Protein AF-A0A4Y2TU81-F1 (afdb_monomer_lite)

Organism: Araneus ventricosus (NCBI:txid182803)

Sequence (99 aa):
MWIILLPLFMFAEVVTGEIDCNNPIFQECKHPKLFLEIPREMEVFKAQCPELSPFIQCVRDYDMKCLDEDYRLFQEPEKYADFIAVLDEICDRRSPFHT

Foldseek 3Di:
DDDPPDPPPPPPPPPPDPQDLVDDLCVRAVDFCCVVDPDPDLVVVLVRLVRVLSRLVSLLVNCVPRHDLVPRPHSDSVVSVVVSVVSVLSNPCPHPVND

Secondary structure (DSSP, 8-state):
----------------PPP-TTS-HHHHTT--GGGTS--SSHHHHHHHHHHHHHHHHHHHHHHHHHS-GGGSS-SSTHHHHHHHHHHHHHH-TTSGGG-

Radius of gyration: 17.13 Å; chains: 1; bounding box: 55×37×32 Å

pLDDT: mean 80.98, std 16.41, range [37.78, 95.06]

Structure (mmCIF, N/CA/C/O backbone):
data_AF-A0A4Y2TU81-F1
#
_entry.id   AF-A0A4Y2TU81-F1
#
loop_
_atom_site.group_PDB
_atom_site.id
_atom_site.type_symbol
_atom_site.label_atom_id
_atom_site.label_alt_id
_atom_site.label_comp_id
_atom_site.label_asym_id
_atom_site.label_entity_id
_atom_site.label_seq_id
_atom_site.pdbx_PDB_ins_code
_atom_site.Cartn_x
_atom_site.Cartn_y
_atom_site.Cartn_z
_atom_site.occupancy
_atom_site.B_iso_or_equiv
_atom_site.auth_seq_id
_atom_site.auth_comp_id
_atom_site.auth_asym_id
_atom_site.auth_atom_id
_atom_site.pdbx_PDB_model_num
ATOM 1 N N . MET A 1 1 ? 42.627 23.142 11.444 1.00 42.50 1 MET A N 1
ATOM 2 C CA . MET A 1 1 ? 41.646 23.355 10.361 1.00 42.50 1 MET A CA 1
ATOM 3 C C . MET A 1 1 ? 40.512 22.372 10.607 1.00 42.50 1 MET A C 1
ATOM 5 O O . MET A 1 1 ? 40.734 21.180 10.462 1.00 42.50 1 MET A O 1
ATOM 9 N N . TRP A 1 2 ? 39.384 22.838 11.144 1.00 45.53 2 TRP A N 1
ATOM 10 C CA . TRP A 1 2 ? 38.256 21.981 11.527 1.00 45.53 2 TRP A CA 1
ATOM 11 C C . TRP A 1 2 ? 37.288 21.908 10.348 1.00 45.53 2 TRP A C 1
ATOM 13 O O . TRP A 1 2 ? 36.648 22.902 10.017 1.00 45.53 2 TRP A O 1
ATOM 23 N N . ILE A 1 3 ? 37.240 20.762 9.672 1.00 58.28 3 ILE A N 1
ATOM 24 C CA . ILE A 1 3 ? 36.275 20.517 8.599 1.00 58.28 3 ILE A CA 1
ATOM 25 C C . ILE A 1 3 ? 34.986 20.061 9.280 1.00 58.28 3 ILE A C 1
ATOM 27 O O . ILE A 1 3 ? 34.917 18.960 9.821 1.00 58.28 3 ILE A O 1
ATOM 31 N N . ILE A 1 4 ? 33.990 20.944 9.305 1.00 55.69 4 ILE A N 1
ATOM 32 C CA . ILE A 1 4 ? 32.643 20.627 9.773 1.00 55.69 4 ILE A CA 1
ATOM 33 C C . ILE A 1 4 ? 32.005 19.734 8.702 1.00 55.69 4 ILE A C 1
ATOM 35 O O . ILE A 1 4 ? 31.656 20.202 7.621 1.00 55.69 4 ILE A O 1
ATOM 39 N N . LEU A 1 5 ? 31.896 18.436 8.990 1.00 59.59 5 LEU A N 1
ATOM 40 C CA . LEU A 1 5 ? 31.089 17.499 8.211 1.00 59.59 5 LEU A CA 1
ATOM 41 C C . LEU A 1 5 ? 29.612 17.813 8.479 1.00 59.59 5 LEU A C 1
ATOM 43 O O . LEU A 1 5 ? 29.063 17.425 9.506 1.00 59.59 5 LEU A O 1
ATOM 47 N N . LEU A 1 6 ? 28.985 18.560 7.571 1.00 54.03 6 LEU A N 1
ATOM 48 C CA . LEU A 1 6 ? 27.532 18.722 7.523 1.00 54.03 6 LEU A CA 1
ATOM 49 C C . LEU A 1 6 ? 26.907 17.372 7.136 1.00 54.03 6 LEU A C 1
ATOM 51 O O . LEU A 1 6 ? 27.197 16.881 6.041 1.00 54.03 6 LEU A O 1
ATOM 55 N N . PRO A 1 7 ? 26.052 16.758 7.973 1.00 62.16 7 PRO A N 1
ATOM 56 C CA . PRO A 1 7 ? 25.283 15.609 7.541 1.00 62.16 7 PRO A CA 1
ATOM 57 C C . PRO A 1 7 ? 24.231 16.128 6.564 1.00 62.16 7 PRO A C 1
ATOM 59 O O . PRO A 1 7 ? 23.383 16.946 6.924 1.00 62.16 7 PRO A O 1
ATOM 62 N N . LEU A 1 8 ? 24.299 15.665 5.318 1.00 52.75 8 LEU A N 1
ATOM 63 C CA . LEU A 1 8 ? 23.191 15.753 4.376 1.00 52.75 8 LEU A CA 1
ATOM 64 C C . LEU A 1 8 ? 22.069 14.864 4.919 1.00 52.75 8 LEU A C 1
ATOM 66 O O . LEU A 1 8 ? 21.946 13.700 4.546 1.00 52.75 8 LEU A O 1
ATOM 70 N N . PHE A 1 9 ? 21.271 15.399 5.839 1.00 53.38 9 PHE A N 1
ATOM 71 C CA . PHE A 1 9 ? 19.960 14.844 6.122 1.00 53.38 9 PHE A CA 1
ATOM 72 C C . PHE A 1 9 ? 19.126 15.062 4.858 1.00 53.38 9 PHE A C 1
ATOM 74 O O . PHE A 1 9 ? 18.553 16.129 4.649 1.00 53.38 9 PHE A O 1
ATOM 81 N N . MET A 1 10 ? 19.121 14.067 3.966 1.00 46.59 10 MET A N 1
ATOM 82 C CA . MET A 1 10 ? 18.040 13.929 3.002 1.00 46.59 10 MET A CA 1
ATOM 83 C C . MET A 1 10 ? 16.784 13.685 3.828 1.00 46.59 10 MET A C 1
ATOM 85 O O . MET A 1 10 ? 16.543 12.578 4.303 1.00 46.59 10 MET A O 1
ATOM 89 N N . PHE A 1 11 ? 16.022 14.749 4.057 1.00 44.69 11 PHE A N 1
ATOM 90 C CA . PHE A 1 11 ? 14.641 14.622 4.468 1.00 44.69 11 PHE A CA 1
ATOM 91 C C . PHE A 1 11 ? 13.943 13.919 3.307 1.00 44.69 11 PHE A C 1
ATOM 93 O O . PHE A 1 11 ? 13.647 14.535 2.286 1.00 44.69 11 PHE A O 1
ATOM 100 N N . ALA A 1 12 ? 13.749 12.604 3.425 1.00 45.25 12 ALA A N 1
ATOM 101 C CA . ALA A 1 12 ? 12.632 11.990 2.739 1.00 45.25 12 ALA A CA 1
ATOM 102 C C . ALA A 1 12 ? 11.417 12.795 3.206 1.00 45.25 12 ALA A C 1
ATOM 104 O O . ALA A 1 12 ? 11.152 12.847 4.409 1.00 45.25 12 ALA A O 1
ATOM 105 N N . GLU A 1 13 ? 10.772 13.520 2.294 1.00 37.78 13 GLU A N 1
ATOM 106 C CA . GLU A 1 13 ? 9.460 14.103 2.545 1.00 37.78 13 GLU A CA 1
ATOM 107 C C . GLU A 1 13 ? 8.531 12.934 2.856 1.00 37.78 13 GLU A C 1
ATOM 109 O O . GLU A 1 13 ? 7.931 12.318 1.979 1.00 37.78 13 GLU A O 1
ATOM 114 N N . VAL A 1 14 ? 8.474 12.568 4.131 1.00 42.53 14 VAL A N 1
ATOM 115 C CA . VAL A 1 14 ? 7.398 11.766 4.668 1.00 42.53 14 VAL A CA 1
ATOM 116 C C . VAL A 1 14 ? 6.195 12.689 4.572 1.00 42.53 14 VAL A C 1
ATOM 118 O O . VAL A 1 14 ? 5.987 13.559 5.416 1.00 42.53 14 VAL A O 1
ATOM 121 N N . VAL A 1 15 ? 5.454 12.567 3.472 1.00 46.38 15 VAL A N 1
ATOM 122 C CA . VAL A 1 15 ? 4.133 13.170 3.315 1.00 46.38 15 VAL A CA 1
ATOM 123 C C . VAL A 1 15 ? 3.205 12.425 4.274 1.00 46.38 15 VAL A C 1
ATOM 125 O O . VAL A 1 15 ? 2.376 11.626 3.867 1.00 46.38 15 VAL A O 1
ATOM 128 N N . THR A 1 16 ? 3.370 12.633 5.578 1.00 51.62 16 THR A N 1
ATOM 129 C CA . THR A 1 16 ? 2.345 12.299 6.566 1.00 51.62 16 THR A CA 1
ATOM 130 C C . THR A 1 16 ? 1.402 13.485 6.626 1.00 51.62 16 THR A C 1
ATOM 132 O O . THR A 1 16 ? 1.423 14.270 7.575 1.00 51.62 16 THR A O 1
ATOM 135 N N . GLY A 1 17 ? 0.601 13.647 5.570 1.00 64.31 17 GLY A N 1
ATOM 136 C CA . GLY A 1 17 ? -0.724 14.216 5.774 1.00 64.31 17 GLY A CA 1
ATOM 137 C C . GLY A 1 17 ? -1.451 13.334 6.789 1.00 64.31 17 GLY A C 1
ATOM 138 O O . GLY A 1 17 ? -1.223 12.124 6.846 1.00 64.31 17 GLY A O 1
ATOM 139 N N . GLU A 1 18 ? -2.243 13.932 7.667 1.00 85.31 18 GLU A N 1
ATOM 140 C CA . GLU A 1 18 ? -3.052 13.147 8.589 1.00 85.31 18 GLU A CA 1
ATOM 141 C C . GLU A 1 18 ? -4.063 12.311 7.791 1.00 85.31 18 GLU A C 1
ATOM 143 O O . GLU A 1 18 ? -4.829 12.882 7.024 1.00 85.31 18 GLU A O 1
ATOM 148 N N . ILE A 1 19 ? -4.072 10.985 7.990 1.00 91.69 19 ILE A N 1
ATOM 149 C CA . ILE A 1 19 ? -5.001 10.086 7.286 1.00 91.69 19 ILE A CA 1
ATOM 150 C C . ILE A 1 19 ? -6.457 10.475 7.560 1.00 91.69 19 ILE A C 1
ATOM 152 O O . ILE A 1 19 ? -6.868 10.493 8.729 1.00 91.69 19 ILE A O 1
ATOM 156 N N . ASP A 1 20 ? -7.230 10.709 6.498 1.00 92.75 20 ASP A N 1
ATOM 157 C CA . ASP A 1 20 ? -8.679 10.932 6.557 1.00 92.75 20 ASP A CA 1
ATOM 158 C C . ASP A 1 20 ? -9.462 9.641 6.261 1.00 92.75 20 ASP A C 1
ATOM 160 O O . ASP A 1 20 ? -9.530 9.158 5.131 1.00 92.75 20 ASP A O 1
ATOM 164 N N . CYS A 1 21 ? -10.120 9.099 7.288 1.00 94.19 21 CYS A N 1
ATOM 165 C CA . CYS A 1 21 ? -10.909 7.869 7.181 1.00 94.19 21 CYS A CA 1
ATOM 166 C C . CYS A 1 21 ? -12.211 8.021 6.376 1.00 94.19 21 CYS A C 1
ATOM 168 O O . CYS A 1 21 ? -12.876 7.023 6.104 1.00 94.19 21 CYS A O 1
ATOM 170 N N . ASN A 1 22 ? -12.597 9.243 5.998 1.00 94.19 22 ASN A N 1
ATOM 171 C CA . ASN A 1 22 ? -13.748 9.471 5.122 1.00 94.19 22 ASN A CA 1
ATOM 172 C C . ASN A 1 22 ? -13.384 9.344 3.638 1.00 94.19 22 ASN A C 1
ATOM 174 O O . ASN A 1 22 ? -14.278 9.204 2.799 1.00 94.19 22 ASN A O 1
ATOM 178 N N . ASN A 1 23 ? -12.090 9.374 3.308 1.00 92.94 23 ASN A N 1
ATOM 179 C CA . ASN A 1 23 ? -11.622 9.167 1.949 1.00 92.94 23 ASN A CA 1
ATOM 180 C C . ASN A 1 23 ? -11.486 7.668 1.654 1.00 92.94 23 ASN A C 1
ATOM 182 O O . ASN A 1 23 ? -10.977 6.909 2.483 1.00 92.94 23 ASN A O 1
ATOM 186 N N . PRO A 1 24 ? -11.884 7.212 0.455 1.00 89.50 24 PRO A N 1
ATOM 187 C CA . PRO A 1 24 ? -11.522 5.890 -0.035 1.00 89.50 24 PRO A CA 1
ATOM 188 C C . PRO A 1 24 ? -10.001 5.693 -0.038 1.00 89.50 24 PRO A C 1
ATOM 190 O O . PRO A 1 24 ? -9.260 6.589 -0.442 1.00 89.50 24 PRO A O 1
ATOM 193 N N . ILE A 1 25 ? -9.540 4.488 0.303 1.00 89.75 25 ILE A N 1
ATOM 194 C CA . ILE A 1 25 ? -8.110 4.166 0.439 1.00 89.75 25 ILE A CA 1
ATOM 195 C C . ILE A 1 25 ? -7.253 4.554 -0.777 1.00 89.75 25 ILE A C 1
ATOM 197 O O . ILE A 1 25 ? -6.144 5.041 -0.613 1.00 89.75 25 ILE A O 1
ATOM 201 N N . PHE A 1 26 ? -7.761 4.410 -2.006 1.00 87.06 26 PHE A N 1
ATOM 202 C CA . PHE A 1 26 ? -7.021 4.772 -3.227 1.00 87.06 26 PHE A CA 1
ATOM 203 C C . PHE A 1 26 ? -6.988 6.279 -3.526 1.00 87.06 26 PHE A C 1
ATOM 205 O O . PHE A 1 26 ? -6.280 6.706 -4.438 1.00 87.06 26 PHE A O 1
ATOM 212 N N . GLN A 1 27 ? -7.788 7.076 -2.814 1.00 88.56 27 GLN A N 1
ATOM 213 C CA . GLN A 1 27 ? -7.717 8.538 -2.842 1.00 88.56 27 GLN A CA 1
ATOM 214 C C . GLN A 1 27 ? -6.761 9.049 -1.765 1.00 88.56 27 GLN A C 1
ATOM 216 O O . GLN A 1 27 ? -6.016 9.990 -2.021 1.00 88.56 27 GLN A O 1
ATOM 221 N N . GLU A 1 28 ? -6.763 8.398 -0.600 1.00 91.38 28 GLU A N 1
ATOM 222 C CA . GLU A 1 28 ? -5.872 8.722 0.512 1.00 91.38 28 GLU A CA 1
ATOM 223 C C . GLU A 1 28 ? -4.425 8.300 0.219 1.00 91.38 28 GLU A C 1
ATOM 225 O O . GLU A 1 28 ? -3.485 9.088 0.308 1.00 91.38 28 GLU A O 1
ATOM 230 N N . CYS A 1 29 ? -4.244 7.057 -0.219 1.00 91.00 29 CYS A N 1
ATOM 231 C CA . CYS A 1 29 ? -2.955 6.508 -0.594 1.00 91.00 29 CYS A CA 1
ATOM 232 C C . CYS A 1 29 ? -2.727 6.690 -2.087 1.00 91.00 29 CYS A C 1
ATOM 234 O O . CYS A 1 29 ? -3.503 6.194 -2.906 1.00 91.00 29 CYS A O 1
ATOM 236 N N . LYS A 1 30 ? -1.623 7.361 -2.452 1.00 85.00 30 LYS A N 1
ATOM 237 C CA . LYS A 1 30 ? -1.224 7.561 -3.851 1.00 85.00 30 LYS A CA 1
ATOM 238 C C . LYS A 1 30 ? -1.124 6.210 -4.554 1.00 85.00 30 LYS A C 1
ATOM 240 O O . LYS A 1 30 ? -0.148 5.489 -4.387 1.00 85.00 30 LYS A O 1
ATOM 245 N N . HIS A 1 31 ? -2.142 5.906 -5.344 1.00 82.31 31 HIS A N 1
ATOM 246 C CA . HIS A 1 31 ? -2.325 4.624 -5.999 1.00 82.31 31 HIS A CA 1
ATOM 247 C C . HIS A 1 31 ? -1.325 4.438 -7.156 1.00 82.31 31 HIS A C 1
ATOM 249 O O . HIS A 1 31 ? -1.412 5.173 -8.149 1.00 82.31 31 HIS A O 1
ATOM 255 N N . PRO A 1 32 ? -0.385 3.476 -7.071 1.00 81.88 32 PRO A N 1
ATOM 256 C CA . PRO A 1 32 ? 0.559 3.208 -8.150 1.00 81.88 32 PRO A CA 1
ATOM 257 C C . PRO A 1 32 ? -0.170 2.740 -9.409 1.00 81.88 32 PRO A C 1
ATOM 259 O O . PRO A 1 32 ? -1.140 1.981 -9.334 1.00 81.88 32 PRO A O 1
ATOM 262 N N . LYS A 1 33 ? 0.333 3.110 -10.594 1.00 79.75 33 LYS A N 1
ATOM 263 C CA . LYS A 1 33 ? -0.305 2.720 -11.870 1.00 79.75 33 LYS A CA 1
ATOM 264 C C . LYS A 1 33 ? -0.402 1.204 -12.052 1.00 79.75 33 LYS A C 1
ATOM 266 O O . LYS A 1 33 ? -1.292 0.741 -12.759 1.00 79.75 33 LYS A O 1
ATOM 271 N N . LEU A 1 34 ? 0.480 0.455 -11.386 1.00 79.94 34 LEU A N 1
ATOM 272 C CA . LEU A 1 34 ? 0.503 -1.008 -11.360 1.00 79.94 34 LEU A CA 1
ATOM 273 C C . LEU A 1 34 ? -0.861 -1.637 -11.032 1.00 79.94 34 LEU A C 1
ATOM 275 O O . LEU A 1 34 ? -1.189 -2.710 -11.525 1.00 79.94 34 LEU A O 1
ATOM 279 N N . PHE A 1 35 ? -1.657 -0.975 -10.198 1.00 76.06 35 PHE A N 1
ATOM 280 C CA . PHE A 1 35 ? -2.941 -1.494 -9.735 1.00 76.06 35 PHE A CA 1
ATOM 281 C C . PHE A 1 35 ? -4.125 -1.086 -10.629 1.00 76.06 35 PHE A C 1
ATOM 283 O O . PHE A 1 35 ? -5.246 -1.541 -10.415 1.00 76.06 35 PHE A O 1
ATOM 290 N N . LEU A 1 36 ? -3.891 -0.251 -11.647 1.00 82.75 36 LEU A N 1
ATOM 291 C CA . LEU A 1 36 ? -4.873 0.063 -12.692 1.00 82.75 36 LEU A CA 1
ATOM 292 C C . LEU A 1 36 ? -4.758 -0.900 -13.876 1.00 82.75 36 LEU A C 1
ATOM 294 O O . LEU A 1 36 ? -5.760 -1.263 -14.488 1.00 82.75 36 LEU A O 1
ATOM 298 N N . GLU A 1 37 ? -3.534 -1.311 -14.197 1.00 84.38 37 GLU A N 1
ATOM 299 C CA . GLU A 1 37 ? -3.237 -2.211 -15.301 1.00 84.38 37 GLU A CA 1
ATOM 300 C C . GLU A 1 37 ? -2.060 -3.109 -14.926 1.00 84.38 37 GLU A C 1
ATOM 302 O O . GLU A 1 37 ? -0.980 -2.620 -14.593 1.00 84.38 37 GLU A O 1
ATOM 307 N N . ILE A 1 38 ? -2.260 -4.428 -15.019 1.00 82.44 38 ILE A N 1
ATOM 308 C CA . ILE A 1 38 ? -1.194 -5.402 -14.773 1.00 82.44 38 ILE A CA 1
ATOM 309 C C . ILE A 1 38 ? -0.160 -5.273 -15.904 1.00 82.44 38 ILE A C 1
ATOM 311 O O . ILE A 1 38 ? -0.482 -5.584 -17.058 1.00 82.44 38 ILE A O 1
ATOM 315 N N . PRO A 1 39 ? 1.081 -4.842 -15.613 1.00 84.38 39 PRO A N 1
ATOM 316 C CA . PRO A 1 39 ? 2.091 -4.647 -16.633 1.00 84.38 39 PRO A CA 1
ATOM 317 C C . PRO A 1 39 ? 2.481 -5.992 -17.233 1.00 84.38 39 PRO A C 1
ATOM 319 O O . PRO A 1 39 ? 2.757 -6.961 -16.528 1.00 84.38 39 PRO A O 1
ATOM 322 N N . ARG A 1 40 ? 2.530 -6.036 -18.564 1.00 86.94 40 ARG A N 1
ATOM 323 C CA . ARG A 1 40 ? 2.965 -7.229 -19.305 1.00 86.94 40 ARG A CA 1
ATOM 324 C C . ARG A 1 40 ? 4.481 -7.341 -19.417 1.00 86.94 40 ARG A C 1
ATOM 326 O O . ARG A 1 40 ? 4.993 -8.402 -19.754 1.00 86.94 40 ARG A O 1
ATOM 333 N N . GLU A 1 41 ? 5.182 -6.243 -19.154 1.00 86.81 41 GLU A N 1
ATOM 334 C CA . GLU A 1 41 ? 6.628 -6.130 -19.275 1.00 86.81 41 GLU A CA 1
ATOM 335 C C . GLU A 1 41 ? 7.252 -5.834 -17.915 1.00 86.81 41 GLU A C 1
ATOM 337 O O . GLU A 1 41 ? 6.814 -4.944 -17.181 1.00 86.81 41 GLU A O 1
ATOM 342 N N . MET A 1 42 ? 8.327 -6.556 -17.612 1.00 83.19 42 MET A N 1
ATOM 343 C CA . MET A 1 42 ? 9.050 -6.435 -16.350 1.00 83.19 42 MET A CA 1
ATOM 344 C C . MET A 1 42 ? 9.614 -5.019 -16.133 1.00 83.19 42 MET A C 1
ATOM 346 O O . MET A 1 42 ? 9.585 -4.499 -15.023 1.00 83.19 42 MET A O 1
ATOM 350 N N . GLU A 1 43 ? 10.071 -4.345 -17.188 1.00 85.19 43 GLU A N 1
ATOM 351 C CA . GLU A 1 43 ? 10.597 -2.979 -17.070 1.00 85.19 43 GLU A CA 1
ATOM 352 C C . GLU A 1 43 ? 9.504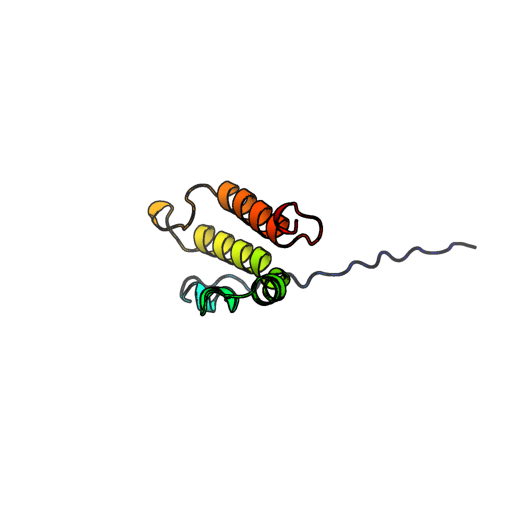 -1.955 -16.721 1.00 85.19 43 GLU A C 1
ATOM 354 O O . GLU A 1 43 ? 9.757 -1.002 -15.982 1.00 85.19 43 GLU A O 1
ATOM 359 N N . VAL A 1 44 ? 8.262 -2.188 -17.164 1.00 86.44 44 VAL A N 1
ATOM 360 C CA . VAL A 1 44 ? 7.107 -1.357 -16.787 1.00 86.44 44 VAL A CA 1
ATOM 361 C C . VAL A 1 44 ? 6.751 -1.571 -15.316 1.00 86.44 44 VAL A C 1
ATOM 363 O O . VAL A 1 44 ? 6.499 -0.593 -14.613 1.00 86.44 44 VAL A O 1
ATOM 366 N N . PHE A 1 45 ? 6.798 -2.818 -14.829 1.00 86.50 45 PHE A N 1
ATOM 367 C CA . PHE A 1 45 ? 6.665 -3.116 -13.399 1.00 86.50 45 PHE A CA 1
ATOM 368 C C . PHE A 1 45 ? 7.741 -2.381 -12.587 1.00 86.50 45 PHE A C 1
ATOM 370 O O . PHE A 1 45 ? 7.424 -1.630 -11.664 1.00 86.50 45 PHE A O 1
ATOM 377 N N . LYS A 1 46 ? 9.014 -2.521 -12.977 1.00 85.19 46 LYS A N 1
ATOM 378 C CA . LYS A 1 46 ? 10.150 -1.912 -12.268 1.00 85.19 46 LYS A CA 1
ATOM 379 C C . LYS A 1 46 ? 10.084 -0.392 -12.217 1.00 85.19 46 LYS A C 1
ATOM 381 O O . LYS A 1 46 ? 10.518 0.205 -11.236 1.00 85.19 46 LYS A O 1
ATOM 386 N N . ALA A 1 47 ? 9.524 0.250 -13.241 1.00 88.88 47 ALA A N 1
ATOM 387 C CA . ALA A 1 47 ? 9.329 1.695 -13.237 1.00 88.88 47 ALA A CA 1
ATOM 388 C C . ALA A 1 47 ? 8.399 2.173 -12.103 1.00 88.88 47 ALA A C 1
ATOM 390 O O . ALA A 1 47 ? 8.473 3.337 -11.719 1.00 88.88 47 ALA A O 1
ATOM 391 N N . GLN A 1 48 ? 7.545 1.294 -11.560 1.00 88.62 48 GLN A N 1
ATOM 392 C CA . GLN A 1 48 ? 6.644 1.599 -10.443 1.00 88.62 48 GLN A CA 1
ATOM 393 C C . GLN A 1 48 ? 7.270 1.346 -9.066 1.00 88.62 48 GLN A C 1
ATOM 395 O O . GLN A 1 48 ? 6.736 1.827 -8.071 1.00 88.62 48 GLN A O 1
ATOM 400 N N . CYS A 1 49 ? 8.403 0.641 -8.989 1.00 90.00 49 CYS A N 1
ATOM 401 C CA . CYS A 1 49 ? 9.058 0.271 -7.731 1.00 90.00 49 CYS A CA 1
ATOM 402 C C . CYS A 1 49 ? 9.216 1.405 -6.702 1.00 90.00 49 CYS A C 1
ATOM 404 O O . CYS A 1 49 ? 8.943 1.155 -5.531 1.00 90.00 49 CYS A O 1
ATOM 406 N N . PRO A 1 50 ? 9.575 2.651 -7.084 1.00 89.88 50 PRO A N 1
ATOM 407 C CA . PRO A 1 50 ? 9.682 3.751 -6.122 1.00 89.88 50 PRO A CA 1
ATOM 408 C C . PRO A 1 50 ? 8.376 4.093 -5.390 1.00 89.88 50 PRO A C 1
ATOM 410 O O . PRO A 1 50 ? 8.422 4.751 -4.356 1.00 89.88 50 PRO A O 1
ATOM 413 N N . GLU A 1 51 ? 7.220 3.688 -5.925 1.00 90.12 51 GLU A N 1
ATOM 414 C CA . GLU A 1 51 ? 5.899 4.007 -5.374 1.00 90.12 51 GLU A CA 1
ATOM 415 C C . GLU A 1 51 ? 5.267 2.843 -4.597 1.00 90.12 51 GLU A C 1
ATOM 417 O O . GLU A 1 51 ? 4.330 3.073 -3.836 1.00 90.12 51 GLU A O 1
ATOM 422 N N . LEU A 1 52 ? 5.765 1.607 -4.744 1.00 89.88 52 LEU A N 1
ATOM 423 C CA . LEU A 1 52 ? 5.127 0.417 -4.164 1.00 89.88 52 LEU A CA 1
ATOM 424 C C . LEU A 1 52 ? 5.227 0.388 -2.635 1.00 89.88 52 LEU A C 1
ATOM 426 O O . LEU A 1 52 ? 4.203 0.325 -1.958 1.00 89.88 52 LEU A O 1
ATOM 430 N N . SER A 1 53 ? 6.435 0.483 -2.081 1.00 91.38 53 SER A N 1
ATOM 431 C CA . SER A 1 53 ? 6.642 0.429 -0.628 1.00 91.38 53 SER A CA 1
ATOM 432 C C . SER A 1 53 ? 5.978 1.607 0.105 1.00 91.38 53 SER A C 1
ATOM 434 O O . SER A 1 53 ? 5.269 1.355 1.081 1.00 91.38 53 SER A O 1
ATOM 436 N N . PRO A 1 54 ? 6.074 2.867 -0.375 1.00 91.62 54 PRO A N 1
ATOM 437 C CA . PRO A 1 54 ? 5.311 3.980 0.196 1.00 91.62 54 PRO A CA 1
ATOM 438 C C . PRO A 1 54 ? 3.792 3.778 0.145 1.00 91.62 54 PRO A C 1
ATOM 440 O O . PRO A 1 54 ? 3.095 4.100 1.105 1.00 91.62 54 PRO A O 1
ATOM 443 N N . PHE A 1 55 ? 3.267 3.218 -0.949 1.00 91.88 55 PHE A N 1
ATOM 444 C CA . PHE A 1 55 ? 1.842 2.918 -1.056 1.00 91.88 55 PHE A CA 1
ATOM 445 C C . PHE A 1 55 ? 1.406 1.893 -0.003 1.00 91.88 55 PHE A C 1
ATOM 447 O O . PHE A 1 55 ? 0.438 2.137 0.712 1.00 91.88 55 PHE A O 1
ATOM 454 N N . ILE A 1 56 ? 2.143 0.790 0.161 1.00 93.31 56 ILE A N 1
ATOM 455 C CA . ILE A 1 56 ? 1.815 -0.234 1.165 1.00 93.31 56 ILE A CA 1
ATOM 456 C C . ILE A 1 56 ? 1.954 0.291 2.596 1.00 93.31 56 ILE A C 1
ATOM 458 O O . ILE A 1 56 ? 1.151 -0.070 3.455 1.00 93.31 56 ILE A O 1
ATOM 462 N N . GLN A 1 57 ? 2.913 1.181 2.860 1.00 93.38 57 GLN A N 1
ATOM 463 C CA . GLN A 1 57 ? 3.010 1.868 4.151 1.00 93.38 57 GLN A CA 1
ATOM 464 C C . GLN A 1 57 ? 1.768 2.720 4.433 1.00 93.38 57 GLN A C 1
ATOM 466 O O . GLN A 1 57 ? 1.220 2.640 5.529 1.00 93.38 57 GLN A O 1
ATOM 471 N N . CYS A 1 58 ? 1.281 3.469 3.441 1.00 94.06 58 CYS A N 1
ATOM 472 C CA . CYS A 1 58 ? 0.042 4.229 3.585 1.00 94.06 58 CYS A CA 1
ATOM 473 C C . CYS A 1 58 ? -1.170 3.316 3.823 1.00 94.06 58 CYS A C 1
ATOM 475 O O . CYS A 1 58 ? -1.965 3.585 4.718 1.00 94.06 58 CYS A O 1
ATOM 477 N N . VAL A 1 59 ? -1.287 2.210 3.078 1.00 93.44 59 VAL A N 1
ATOM 478 C CA . VAL A 1 59 ? -2.370 1.222 3.248 1.00 93.44 59 VAL A CA 1
ATOM 479 C C . VAL A 1 59 ? -2.356 0.646 4.663 1.00 93.44 59 VAL A C 1
ATOM 481 O O . VAL A 1 59 ? -3.404 0.572 5.295 1.00 93.44 59 VAL A O 1
ATOM 484 N N . ARG A 1 60 ? -1.178 0.294 5.198 1.00 94.75 60 ARG A N 1
ATOM 485 C CA . ARG A 1 60 ? -1.033 -0.145 6.594 1.00 94.75 60 ARG A CA 1
ATOM 486 C C . ARG A 1 60 ? -1.592 0.899 7.550 1.00 94.75 60 ARG A C 1
ATOM 488 O O . ARG A 1 60 ? -2.384 0.572 8.426 1.00 94.75 60 ARG A O 1
ATOM 495 N N . ASP A 1 61 ? -1.152 2.143 7.408 1.00 94.44 61 ASP A N 1
ATOM 496 C CA . ASP A 1 61 ? -1.527 3.210 8.330 1.00 94.44 61 ASP A CA 1
ATOM 497 C C . ASP A 1 61 ? -3.034 3.515 8.235 1.00 94.44 61 ASP A C 1
ATOM 499 O O . ASP A 1 61 ? -3.677 3.751 9.259 1.00 94.44 61 ASP A O 1
ATOM 503 N N . TYR A 1 62 ? -3.617 3.420 7.035 1.00 94.75 62 TYR A N 1
ATOM 504 C CA . TYR A 1 62 ? -5.057 3.524 6.807 1.00 94.75 62 TYR A CA 1
ATOM 505 C C . TYR A 1 62 ? -5.816 2.384 7.491 1.00 94.75 62 TYR A C 1
ATOM 507 O O . TYR A 1 62 ? -6.728 2.640 8.273 1.00 94.75 62 TYR A O 1
ATOM 515 N N . ASP A 1 63 ? -5.406 1.135 7.276 1.00 95.06 63 ASP A N 1
ATOM 516 C CA . ASP A 1 63 ? -6.059 -0.044 7.851 1.00 95.06 63 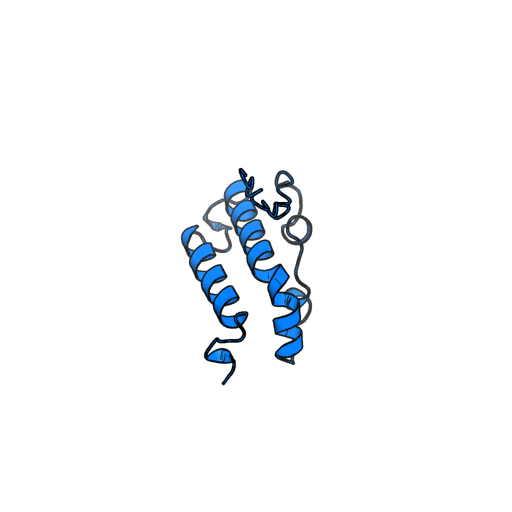ASP A CA 1
ATOM 517 C C . ASP A 1 63 ? -6.008 -0.033 9.386 1.00 95.06 63 ASP A C 1
ATOM 519 O O . ASP A 1 63 ? -6.992 -0.364 10.048 1.00 95.06 63 ASP A O 1
ATOM 523 N N . MET A 1 64 ? -4.890 0.404 9.973 1.00 93.06 64 MET A N 1
ATOM 524 C CA . MET A 1 64 ? -4.738 0.494 11.430 1.00 93.06 64 MET A CA 1
ATOM 525 C C . MET A 1 64 ? -5.524 1.655 12.045 1.00 93.06 64 MET A C 1
ATOM 527 O O . MET A 1 64 ? -5.955 1.550 13.195 1.00 93.06 64 MET A O 1
ATOM 531 N N . LYS A 1 65 ? -5.699 2.764 11.314 1.00 94.06 65 LYS A N 1
ATOM 532 C CA . LYS A 1 65 ? -6.398 3.957 11.815 1.00 94.06 65 LYS A CA 1
ATOM 533 C C . LYS A 1 65 ? -7.908 3.907 11.573 1.00 94.06 65 LYS A C 1
ATOM 535 O O . LYS A 1 65 ? -8.664 4.382 12.416 1.00 94.06 65 LYS A O 1
ATOM 540 N N . CYS A 1 66 ? -8.334 3.388 10.426 1.00 94.81 66 CYS A N 1
ATOM 541 C CA . CYS A 1 66 ? -9.681 3.590 9.897 1.00 94.81 66 CYS A CA 1
ATOM 542 C C . CYS A 1 66 ? -10.542 2.326 9.868 1.00 94.81 66 CYS A C 1
ATOM 544 O O . CYS A 1 66 ? -11.762 2.452 9.780 1.00 94.81 66 CYS A O 1
ATOM 546 N N . LEU A 1 67 ? -9.941 1.132 9.927 1.00 93.94 67 LEU A N 1
ATOM 547 C CA . LEU A 1 67 ? -10.662 -0.132 9.787 1.00 93.94 67 LEU A CA 1
ATOM 548 C C . LEU A 1 67 ? -10.607 -0.975 11.066 1.00 93.94 67 LEU A C 1
ATOM 550 O O . LEU A 1 67 ? -9.567 -1.091 11.732 1.00 93.94 67 LE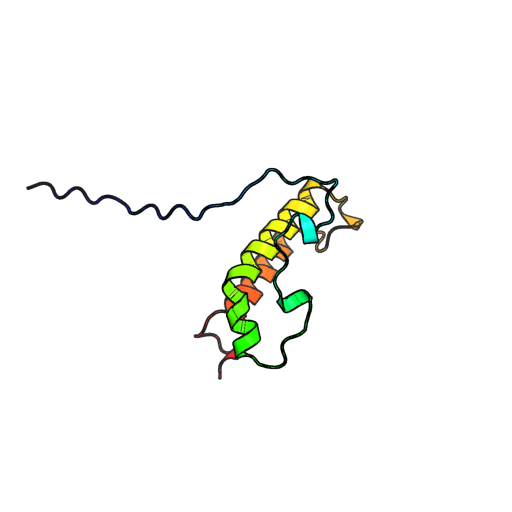U A O 1
ATOM 554 N N . ASP A 1 68 ? -11.733 -1.625 11.368 1.00 92.88 68 ASP A N 1
ATOM 555 C CA . ASP A 1 68 ? -11.754 -2.715 12.341 1.00 92.88 68 ASP A CA 1
ATOM 556 C C . ASP A 1 68 ? -10.925 -3.893 11.814 1.00 92.88 68 ASP A C 1
ATOM 558 O O . ASP A 1 68 ? -10.770 -4.075 10.605 1.00 92.88 68 ASP A O 1
ATOM 562 N N . GLU A 1 69 ? -10.405 -4.709 12.730 1.00 89.31 69 GLU A N 1
ATOM 563 C CA . GLU A 1 69 ? -9.468 -5.802 12.440 1.00 89.31 69 GLU A CA 1
ATOM 564 C C . GLU A 1 69 ? -9.952 -6.747 11.327 1.00 89.31 69 GLU A C 1
ATOM 566 O O . GLU A 1 69 ? -9.173 -7.096 10.441 1.00 89.31 69 GLU A O 1
ATOM 571 N N . ASP A 1 70 ? -11.246 -7.076 11.313 1.00 91.69 70 ASP A N 1
ATOM 572 C CA . ASP A 1 70 ? -11.861 -7.977 10.330 1.00 91.69 70 ASP A CA 1
ATOM 573 C C . ASP A 1 70 ? -11.912 -7.412 8.897 1.00 91.69 70 ASP A C 1
ATOM 575 O O . ASP A 1 70 ? -12.135 -8.168 7.950 1.00 91.69 70 ASP A O 1
ATOM 579 N N . TYR A 1 71 ? -11.709 -6.101 8.719 1.00 91.38 71 TYR A N 1
ATOM 580 C CA . TYR A 1 71 ? -11.769 -5.428 7.415 1.00 91.38 71 TYR A CA 1
ATOM 581 C C . TYR A 1 71 ? -10.405 -4.996 6.876 1.00 91.38 71 TYR A C 1
ATOM 583 O O . TYR A 1 71 ? -10.330 -4.492 5.755 1.00 91.38 71 TYR A O 1
ATOM 591 N N . ARG A 1 72 ? -9.330 -5.181 7.646 1.00 93.25 72 ARG A N 1
ATOM 592 C CA . ARG A 1 72 ? -7.968 -4.849 7.210 1.00 93.25 72 ARG A CA 1
ATOM 593 C C . ARG A 1 72 ? -7.502 -5.802 6.116 1.00 93.25 72 ARG A C 1
ATOM 595 O O . ARG A 1 72 ? -7.880 -6.973 6.104 1.00 93.25 72 ARG A O 1
ATOM 602 N N . LEU A 1 73 ? -6.611 -5.332 5.241 1.00 91.88 73 LEU A N 1
ATOM 603 C CA . LEU A 1 73 ? -5.957 -6.200 4.259 1.00 91.88 73 LEU A CA 1
ATOM 604 C C . LEU A 1 73 ? -5.148 -7.307 4.950 1.00 91.88 73 LEU A C 1
ATOM 606 O O . LEU A 1 73 ? -5.227 -8.472 4.560 1.00 91.88 73 LEU A O 1
ATOM 610 N N . PHE A 1 74 ? -4.400 -6.941 5.993 1.00 93.81 74 PHE A N 1
ATOM 611 C CA . PHE A 1 74 ? -3.788 -7.890 6.912 1.00 93.81 74 PHE A CA 1
ATOM 612 C C . PHE A 1 74 ? -4.212 -7.576 8.346 1.00 93.81 74 PHE A C 1
ATOM 614 O O . PHE A 1 74 ? -4.067 -6.448 8.816 1.00 93.81 74 PHE A O 1
ATOM 621 N N . GLN A 1 75 ? -4.706 -8.595 9.050 1.00 91.25 75 GLN A N 1
ATOM 622 C CA . GLN A 1 75 ? -5.075 -8.481 10.465 1.00 91.25 75 GLN A CA 1
ATOM 623 C C . GLN A 1 75 ? -3.848 -8.145 11.325 1.00 91.25 75 GLN A C 1
ATOM 625 O O . GLN A 1 75 ? -3.888 -7.244 12.162 1.00 91.25 75 GLN A O 1
ATOM 630 N N . GLU A 1 76 ? -2.738 -8.834 11.053 1.00 90.56 76 GLU A N 1
ATOM 631 C CA . GLU A 1 76 ? -1.446 -8.667 11.718 1.00 90.56 76 GLU A CA 1
ATOM 632 C C . GLU A 1 76 ? -0.617 -7.544 11.049 1.00 90.56 76 GLU A C 1
ATOM 634 O O . GLU A 1 76 ? -0.258 -7.673 9.870 1.00 90.56 76 GLU A O 1
ATOM 639 N N . PRO A 1 77 ? -0.261 -6.457 11.765 1.00 85.12 77 PRO A N 1
ATOM 640 C CA . PRO A 1 77 ? 0.539 -5.353 11.223 1.00 85.12 77 PRO A CA 1
ATOM 641 C C . PRO A 1 77 ? 1.908 -5.777 10.673 1.00 85.12 77 PRO A C 1
ATOM 643 O O . PRO A 1 77 ? 2.436 -5.156 9.747 1.00 85.12 77 PRO A O 1
ATOM 646 N N . GLU A 1 78 ? 2.489 -6.839 11.224 1.00 91.38 78 GLU A N 1
ATOM 647 C CA . GLU A 1 78 ? 3.788 -7.381 10.829 1.00 91.38 78 GLU A CA 1
ATOM 648 C C . GLU A 1 78 ? 3.776 -7.882 9.378 1.00 91.38 78 GLU A C 1
ATOM 650 O O . GLU A 1 78 ? 4.784 -7.783 8.679 1.00 91.38 78 GLU A O 1
ATOM 655 N N . LYS A 1 79 ? 2.617 -8.325 8.873 1.00 94.88 79 LYS A N 1
ATOM 656 C CA . LYS A 1 79 ? 2.471 -8.808 7.492 1.00 9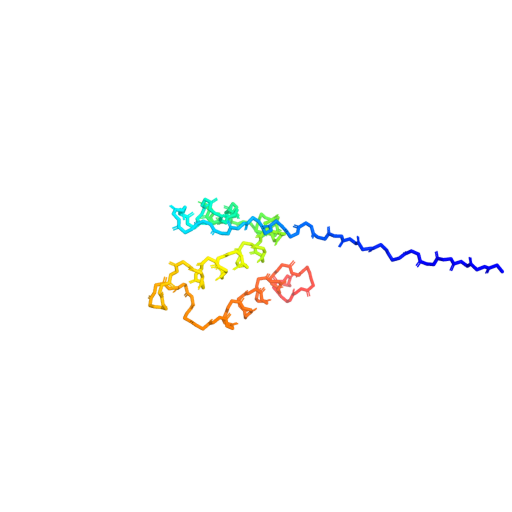4.88 79 LYS A CA 1
ATOM 657 C C . LYS A 1 79 ? 2.686 -7.717 6.451 1.00 94.88 79 LYS A C 1
ATOM 659 O O . LYS A 1 79 ? 3.120 -8.023 5.343 1.00 94.88 79 LYS A O 1
ATOM 664 N N . TYR A 1 80 ? 2.458 -6.448 6.795 1.00 94.56 80 TYR A N 1
ATOM 665 C CA . TYR A 1 80 ? 2.819 -5.342 5.904 1.00 94.56 80 TYR A CA 1
ATOM 666 C C . TYR A 1 80 ? 4.333 -5.216 5.763 1.00 94.56 80 TYR A C 1
ATOM 668 O O . TYR A 1 80 ? 4.808 -4.925 4.670 1.00 94.56 80 TYR A O 1
ATOM 676 N N . ALA A 1 81 ? 5.095 -5.449 6.836 1.00 93.38 81 ALA A N 1
ATOM 677 C CA . ALA A 1 81 ? 6.553 -5.417 6.774 1.00 93.38 81 ALA A CA 1
ATOM 678 C C . ALA A 1 81 ? 7.090 -6.566 5.910 1.00 93.38 81 ALA A C 1
ATOM 680 O O . ALA A 1 81 ? 7.933 -6.326 5.047 1.00 93.38 81 ALA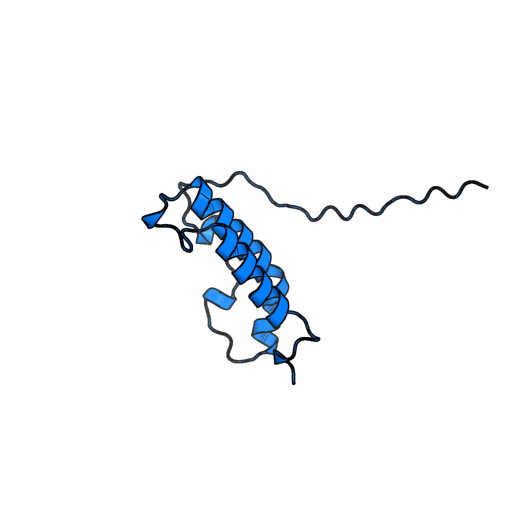 A O 1
ATOM 681 N N . ASP A 1 82 ? 6.541 -7.773 6.076 1.00 94.75 82 ASP A N 1
ATOM 682 C CA . ASP A 1 82 ? 6.863 -8.923 5.223 1.00 94.75 82 ASP A CA 1
ATOM 683 C C . ASP A 1 82 ? 6.543 -8.627 3.748 1.00 94.75 82 ASP A C 1
ATOM 685 O O . ASP A 1 82 ? 7.352 -8.891 2.858 1.00 94.75 82 ASP A O 1
ATOM 689 N N . PHE A 1 83 ? 5.379 -8.029 3.472 1.00 93.25 83 PHE A N 1
ATOM 690 C CA . PHE A 1 83 ? 4.968 -7.710 2.107 1.00 93.25 83 PHE A CA 1
ATOM 691 C C . PHE A 1 83 ? 5.840 -6.625 1.466 1.00 93.25 83 PHE A C 1
ATOM 693 O O . PHE A 1 83 ? 6.245 -6.768 0.312 1.00 93.25 83 PHE A O 1
ATOM 700 N N . ILE A 1 84 ? 6.185 -5.573 2.215 1.00 92.50 84 ILE A N 1
ATOM 701 C CA . I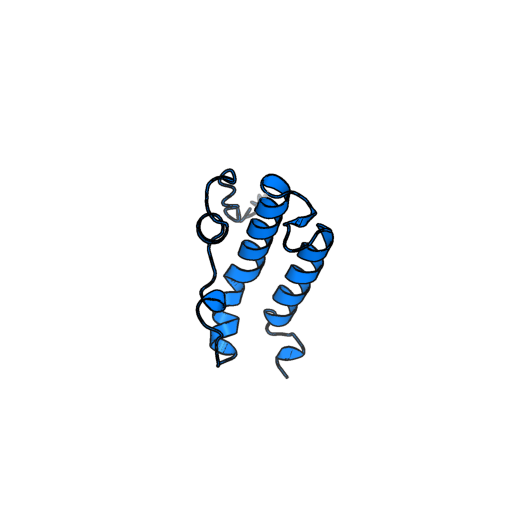LE A 1 84 ? 7.131 -4.542 1.767 1.00 92.50 84 ILE A CA 1
ATOM 702 C C . ILE A 1 84 ? 8.490 -5.170 1.453 1.00 92.50 84 ILE A C 1
ATOM 704 O O . ILE A 1 84 ? 9.050 -4.876 0.404 1.00 92.50 84 ILE A O 1
ATOM 708 N N . ALA A 1 85 ? 8.990 -6.077 2.298 1.00 92.25 85 ALA A N 1
ATOM 709 C CA . ALA A 1 85 ? 10.268 -6.743 2.061 1.00 92.25 85 ALA A CA 1
ATOM 710 C C . ALA A 1 85 ? 10.271 -7.549 0.751 1.00 92.25 85 ALA A C 1
ATOM 712 O O . ALA A 1 85 ? 11.241 -7.486 -0.003 1.00 92.25 85 ALA A O 1
ATOM 713 N N . VAL A 1 86 ? 9.175 -8.249 0.439 1.00 90.69 86 VAL A N 1
ATOM 714 C CA . VAL A 1 86 ? 9.020 -8.956 -0.844 1.00 90.69 86 VAL A CA 1
ATOM 715 C C . VAL A 1 86 ? 9.002 -7.977 -2.022 1.00 90.69 86 VAL A C 1
ATOM 717 O O . VAL A 1 86 ? 9.654 -8.225 -3.035 1.00 90.69 86 VAL A O 1
ATOM 720 N N . LEU A 1 87 ? 8.277 -6.860 -1.913 1.00 89.50 87 LEU A N 1
ATOM 721 C CA . LEU A 1 87 ? 8.246 -5.841 -2.967 1.00 89.50 87 LEU A CA 1
ATOM 722 C C . LEU A 1 87 ? 9.630 -5.225 -3.193 1.00 89.50 87 LEU A C 1
ATOM 724 O O . LEU A 1 87 ? 10.062 -5.109 -4.340 1.00 89.50 87 LEU A O 1
ATOM 728 N N . ASP A 1 88 ? 10.339 -4.897 -2.115 1.00 90.12 88 ASP A N 1
ATOM 729 C CA . ASP A 1 88 ? 11.703 -4.376 -2.161 1.00 90.12 88 ASP A CA 1
ATOM 730 C C . ASP A 1 88 ? 12.662 -5.393 -2.802 1.00 90.12 88 ASP A C 1
ATOM 732 O O . ASP A 1 88 ? 13.483 -5.011 -3.635 1.00 90.12 88 ASP A O 1
ATOM 736 N N . GLU A 1 89 ? 12.525 -6.689 -2.497 1.00 89.69 89 GLU A N 1
ATOM 737 C CA . GLU A 1 89 ? 13.317 -7.752 -3.124 1.00 89.69 89 GLU A CA 1
ATOM 738 C C . GLU A 1 89 ? 13.044 -7.863 -4.629 1.00 89.69 89 GLU A C 1
ATOM 740 O O . GLU A 1 89 ? 13.983 -7.965 -5.414 1.00 89.69 89 GLU A O 1
ATOM 745 N N . ILE A 1 90 ? 11.786 -7.818 -5.073 1.00 86.06 90 ILE A N 1
ATOM 746 C CA . ILE A 1 90 ? 11.460 -7.840 -6.511 1.00 86.06 90 ILE A CA 1
ATOM 747 C C . ILE A 1 90 ? 12.040 -6.596 -7.203 1.00 86.06 90 ILE A C 1
ATOM 749 O O . ILE A 1 90 ? 12.551 -6.665 -8.327 1.00 86.06 90 ILE A O 1
ATOM 753 N N . CYS A 1 91 ? 11.984 -5.454 -6.523 1.00 88.12 91 CYS A N 1
ATOM 754 C CA . CYS A 1 91 ? 12.450 -4.171 -7.025 1.00 88.12 91 CYS A CA 1
ATOM 755 C C . CYS A 1 91 ? 13.973 -3.993 -6.993 1.00 88.12 91 CYS A C 1
ATOM 757 O O . CYS A 1 91 ? 14.503 -3.156 -7.737 1.00 88.12 91 CYS A O 1
ATOM 759 N N . ASP A 1 92 ? 14.697 -4.782 -6.199 1.00 86.38 92 ASP A N 1
ATOM 760 C CA . ASP A 1 92 ? 16.154 -4.784 -6.205 1.00 86.38 92 ASP A CA 1
ATOM 761 C C . ASP A 1 92 ? 16.676 -5.365 -7.522 1.00 86.38 92 ASP A C 1
ATOM 763 O O . ASP A 1 92 ? 16.482 -6.533 -7.841 1.00 86.38 92 ASP A O 1
ATOM 767 N N . ARG A 1 93 ? 17.428 -4.559 -8.277 1.00 70.00 93 ARG A N 1
ATOM 768 C CA . ARG A 1 93 ? 18.060 -4.955 -9.547 1.00 70.00 93 ARG A CA 1
ATOM 769 C C . ARG A 1 93 ? 19.054 -6.112 -9.413 1.00 70.00 93 ARG A C 1
ATOM 771 O O . ARG A 1 93 ? 19.498 -6.635 -10.431 1.00 70.00 93 ARG A O 1
ATOM 778 N N . ARG A 1 94 ? 19.471 -6.455 -8.193 1.00 67.12 94 ARG A N 1
ATOM 779 C CA . ARG A 1 94 ? 20.392 -7.566 -7.898 1.00 67.12 94 ARG A CA 1
ATOM 780 C C . ARG A 1 94 ? 19.677 -8.847 -7.474 1.00 67.12 94 ARG A C 1
ATOM 782 O O . ARG A 1 94 ? 20.349 -9.832 -7.180 1.00 67.12 94 ARG A O 1
ATOM 789 N N . SER A 1 95 ? 18.351 -8.828 -7.414 1.00 66.31 95 SER A N 1
ATOM 790 C CA . SER A 1 95 ? 17.561 -9.952 -6.934 1.00 66.31 95 SER A CA 1
ATOM 791 C C . SER A 1 95 ? 17.591 -11.150 -7.897 1.00 66.31 95 SER A C 1
ATOM 793 O O . SER A 1 95 ? 17.695 -10.963 -9.114 1.00 66.31 95 SER A O 1
ATOM 795 N N . PRO A 1 96 ? 17.473 -12.393 -7.389 1.00 60.75 96 PRO A N 1
ATOM 796 C CA . PRO A 1 96 ? 17.365 -13.598 -8.217 1.00 60.75 96 PRO A CA 1
ATOM 797 C C . PRO A 1 96 ? 16.142 -13.605 -9.150 1.00 60.75 96 PRO A C 1
ATOM 799 O O . PRO A 1 96 ? 16.122 -14.367 -10.110 1.00 60.75 96 PRO A O 1
ATOM 802 N N . PHE A 1 97 ? 15.154 -12.725 -8.951 1.00 58.62 97 PHE A N 1
ATOM 803 C CA . PHE A 1 97 ? 14.068 -12.518 -9.921 1.00 58.62 97 PHE A CA 1
ATOM 804 C C . PHE A 1 97 ? 14.528 -11.884 -11.252 1.00 58.62 97 PHE A C 1
ATOM 806 O O . PHE A 1 97 ? 13.714 -11.697 -12.156 1.00 58.62 97 PHE A O 1
ATOM 813 N N . HIS A 1 98 ? 15.815 -11.535 -11.382 1.00 54.09 98 HIS A N 1
ATOM 814 C CA . HIS A 1 98 ? 16.398 -10.876 -12.558 1.00 54.09 98 HIS A CA 1
ATOM 815 C C . HIS A 1 98 ? 17.371 -11.770 -13.353 1.00 54.09 98 HIS A C 1
ATOM 817 O O . HIS A 1 98 ? 17.980 -11.276 -14.303 1.00 54.09 98 HIS A O 1
ATOM 823 N N . THR A 1 99 ? 17.530 -13.049 -12.983 1.00 49.62 99 THR A N 1
ATOM 824 C CA . THR A 1 99 ? 18.266 -14.074 -13.763 1.00 49.62 99 THR A CA 1
ATOM 825 C C . THR A 1 99 ? 17.330 -14.907 -14.618 1.00 49.62 99 THR A C 1
ATOM 827 O O . THR A 1 99 ? 17.689 -15.162 -15.788 1.00 49.62 99 THR A O 1
#